Protein AF-A0A8T4CK91-F1 (afdb_monomer)

Mean predicted aligned error: 5.66 Å

pLDDT: mean 87.97, std 9.33, range [42.91, 95.25]

Foldseek 3Di:
DDPLVVVLVVLVVVLLVVLLVLLCVLCVQKDFAPPDPLSVVLSVVLSVVLVVQQVVQLVVCLVVLVVDVVLVPDDPSVNSCSSRVVSSVVSSVSSNVSSNVSVVVCVVVVRMDGDDPVPPD

Secondary structure (DSSP, 8-state):
--HHHHHHHHHHHHHHHHHHHHHHHHHHTEEESTT--HHHHHHHHHHHHHHHHHHHHHHHHHHHHTT-HHHHTS-HHHHHHHHHHHHHHHHHHHHHHHHHHHHHHHHHTTSEEE--GGG--

Structure (mmCIF, N/CA/C/O backbone):
data_AF-A0A8T4CK91-F1
#
_entry.id   AF-A0A8T4CK91-F1
#
loop_
_atom_site.group_PDB
_atom_site.id
_atom_site.type_symbol
_atom_site.label_atom_id
_atom_site.label_alt_id
_atom_site.label_comp_id
_atom_site.label_asym_id
_atom_site.label_entity_id
_atom_site.label_seq_id
_atom_site.pdbx_PDB_ins_code
_atom_site.Cartn_x
_atom_site.Cartn_y
_atom_site.Cartn_z
_atom_site.occupancy
_atom_site.B_iso_or_equiv
_atom_site.auth_seq_id
_atom_site.auth_comp_id
_atom_site.auth_asym_id
_atom_site.auth_atom_id
_atom_site.pdbx_PDB_model_num
ATOM 1 N N . MET A 1 1 ? -3.081 -6.863 -27.476 1.00 55.19 1 MET A N 1
ATOM 2 C CA . MET A 1 1 ? -2.748 -6.441 -26.096 1.00 55.19 1 MET A CA 1
ATOM 3 C C . MET A 1 1 ? -1.453 -7.145 -25.710 1.00 55.19 1 MET A C 1
ATOM 5 O O . MET A 1 1 ? -1.409 -8.361 -25.817 1.00 55.19 1 MET A O 1
ATOM 9 N N . ASN A 1 2 ? -0.377 -6.406 -25.419 1.00 78.50 2 ASN A N 1
ATOM 10 C CA . ASN A 1 2 ? 0.968 -6.971 -25.230 1.00 78.50 2 ASN A CA 1
ATOM 11 C C . ASN A 1 2 ? 1.017 -7.825 -23.940 1.00 78.50 2 ASN A C 1
ATOM 13 O O . ASN A 1 2 ? 0.499 -7.379 -22.917 1.00 78.50 2 ASN A O 1
ATOM 17 N N . ILE A 1 3 ? 1.607 -9.028 -23.971 1.00 79.25 3 ILE A N 1
ATOM 18 C CA . ILE A 1 3 ? 1.656 -9.979 -22.832 1.00 79.25 3 ILE A CA 1
ATOM 19 C C . ILE A 1 3 ? 2.190 -9.298 -21.566 1.00 79.25 3 ILE A C 1
ATOM 21 O O . ILE A 1 3 ? 1.655 -9.484 -20.474 1.00 79.25 3 ILE A O 1
ATOM 25 N N . VAL A 1 4 ? 3.181 -8.424 -21.729 1.00 76.06 4 VAL A N 1
ATOM 26 C CA . VAL A 1 4 ? 3.777 -7.657 -20.633 1.00 76.06 4 VAL A CA 1
ATOM 27 C C . VAL A 1 4 ? 2.756 -6.733 -19.955 1.00 76.06 4 VAL A C 1
ATOM 29 O O . VAL A 1 4 ? 2.703 -6.666 -18.731 1.00 76.06 4 VAL A O 1
ATOM 32 N N . ALA A 1 5 ? 1.892 -6.066 -20.725 1.00 73.94 5 ALA A N 1
ATOM 33 C CA . ALA A 1 5 ? 0.846 -5.206 -20.170 1.00 73.94 5 ALA A CA 1
ATOM 34 C C . ALA A 1 5 ? -0.189 -6.014 -19.368 1.00 73.94 5 ALA A C 1
ATOM 36 O O . ALA A 1 5 ? -0.638 -5.569 -18.312 1.00 73.94 5 ALA A O 1
ATOM 37 N N . ILE A 1 6 ? -0.521 -7.225 -19.833 1.00 83.62 6 ILE A N 1
ATOM 38 C CA . ILE A 1 6 ? -1.406 -8.150 -19.111 1.00 83.62 6 ILE A CA 1
ATOM 39 C C . ILE A 1 6 ? -0.758 -8.567 -17.787 1.00 83.62 6 ILE A C 1
ATOM 41 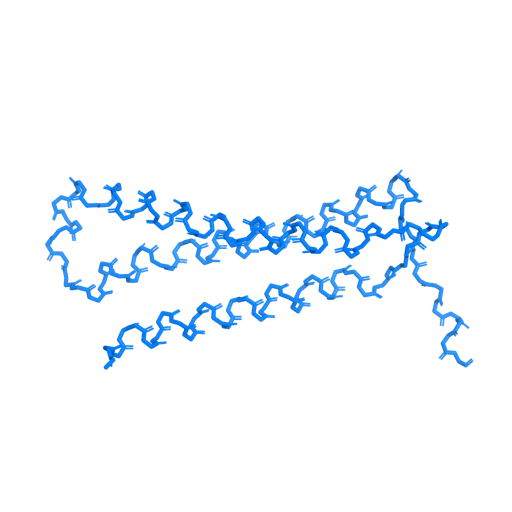O O . ILE A 1 6 ? -1.404 -8.499 -16.745 1.00 83.62 6 ILE A O 1
ATOM 45 N N . MET A 1 7 ? 0.526 -8.937 -17.802 1.00 81.69 7 MET A N 1
ATOM 46 C CA . MET A 1 7 ? 1.255 -9.318 -16.588 1.00 81.69 7 MET A CA 1
ATOM 47 C C . MET A 1 7 ? 1.316 -8.181 -15.562 1.00 81.69 7 MET A C 1
ATOM 49 O O . MET A 1 7 ? 1.042 -8.412 -14.386 1.00 81.69 7 MET A O 1
ATOM 53 N N . VAL A 1 8 ? 1.615 -6.950 -15.992 1.00 81.81 8 VAL A N 1
ATOM 54 C CA . VAL A 1 8 ? 1.635 -5.772 -15.106 1.00 81.81 8 VAL A CA 1
ATOM 55 C C . VAL A 1 8 ? 0.264 -5.545 -14.464 1.00 81.81 8 VAL A C 1
ATOM 57 O O . VAL A 1 8 ? 0.181 -5.314 -13.257 1.00 81.81 8 VAL A O 1
ATOM 60 N N . LEU A 1 9 ? -0.814 -5.666 -15.242 1.00 83.69 9 LEU A N 1
ATOM 61 C CA . LEU A 1 9 ? -2.176 -5.487 -14.744 1.00 83.69 9 LEU A CA 1
ATOM 62 C C . LEU A 1 9 ? -2.578 -6.588 -13.749 1.00 83.69 9 LEU A C 1
ATOM 64 O O . LEU A 1 9 ? -3.171 -6.292 -12.713 1.00 83.69 9 LEU A O 1
ATOM 68 N N . VAL A 1 10 ? -2.202 -7.843 -14.011 1.00 86.75 10 VAL A N 1
ATOM 69 C CA . VAL A 1 10 ? -2.420 -8.962 -13.078 1.00 86.75 10 VAL A CA 1
ATOM 70 C C . VAL A 1 10 ? -1.672 -8.732 -11.764 1.00 86.75 10 VAL A C 1
ATOM 72 O O . VAL A 1 10 ? -2.262 -8.883 -10.696 1.00 86.75 10 VAL A O 1
ATOM 75 N N . ILE A 1 11 ? -0.403 -8.316 -11.818 1.00 84.56 11 ILE A N 1
ATOM 76 C CA . ILE A 1 11 ? 0.392 -8.012 -10.618 1.00 84.56 11 ILE A CA 1
ATOM 77 C C . ILE A 1 11 ? -0.252 -6.876 -9.819 1.00 84.56 11 ILE A C 1
ATOM 79 O O . ILE A 1 11 ? -0.368 -6.983 -8.599 1.00 84.56 11 ILE A O 1
ATOM 83 N N . LEU A 1 12 ? -0.719 -5.822 -10.492 1.00 83.12 12 LEU A N 1
ATOM 84 C CA . LEU A 1 12 ? -1.406 -4.708 -9.842 1.00 83.12 12 LEU A CA 1
ATOM 85 C C . LEU A 1 12 ? -2.683 -5.173 -9.129 1.00 83.12 12 LEU A C 1
ATOM 87 O O . LEU A 1 12 ? -2.888 -4.846 -7.963 1.00 83.12 12 LEU A O 1
ATOM 91 N N . LEU A 1 13 ? -3.517 -5.974 -9.799 1.00 88.19 13 LEU A N 1
ATOM 92 C CA . LEU A 1 13 ? -4.747 -6.515 -9.217 1.00 88.19 13 LEU A CA 1
ATOM 93 C C . LEU A 1 13 ? -4.467 -7.407 -8.002 1.00 88.19 13 LEU A C 1
ATOM 95 O O . LEU A 1 13 ? -5.160 -7.305 -6.987 1.00 88.19 13 LEU A O 1
ATOM 99 N N . LEU A 1 14 ? -3.450 -8.269 -8.080 1.00 89.69 14 LEU A N 1
ATOM 100 C CA . LEU A 1 14 ? -3.054 -9.137 -6.970 1.00 89.69 14 LEU A CA 1
ATOM 101 C C . LEU A 1 14 ? -2.525 -8.326 -5.782 1.00 89.69 14 LEU A C 1
ATOM 103 O O . LEU A 1 14 ? -2.920 -8.589 -4.643 1.00 89.69 14 LEU A O 1
ATOM 107 N N . SER A 1 15 ? -1.696 -7.314 -6.042 1.00 87.12 15 SER A N 1
ATOM 108 C CA . SER A 1 15 ? -1.200 -6.377 -5.030 1.00 87.12 15 SER A CA 1
ATOM 109 C C . SER A 1 15 ? -2.343 -5.615 -4.367 1.00 87.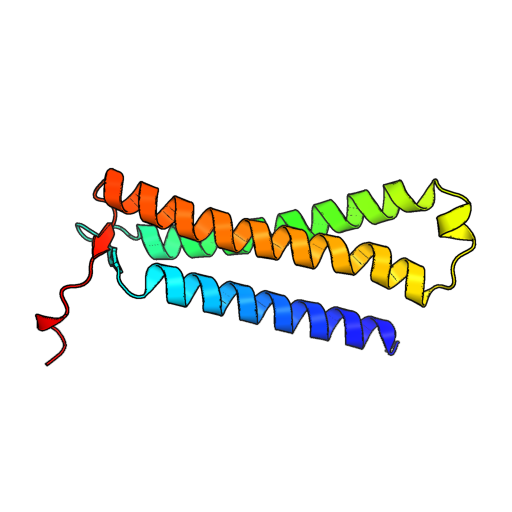12 15 SER A C 1
ATOM 111 O O . SER A 1 15 ? -2.451 -5.617 -3.142 1.00 87.12 15 SER A O 1
ATOM 113 N N . PHE A 1 16 ? -3.255 -5.043 -5.154 1.00 88.88 16 PHE A N 1
ATOM 114 C CA . PHE A 1 16 ? -4.416 -4.319 -4.644 1.00 88.88 16 PHE A CA 1
ATOM 115 C C . PHE A 1 16 ? -5.302 -5.214 -3.773 1.00 88.88 16 PHE A C 1
ATOM 117 O O . PHE A 1 16 ? -5.628 -4.871 -2.636 1.00 88.88 16 PHE A O 1
ATOM 124 N N . ARG A 1 17 ? -5.619 -6.424 -4.251 1.00 91.62 17 ARG A N 1
ATOM 125 C CA . ARG A 1 17 ? -6.380 -7.412 -3.476 1.00 91.62 17 ARG A CA 1
ATOM 126 C C . ARG A 1 17 ? -5.686 -7.753 -2.157 1.00 91.62 17 ARG A C 1
ATOM 128 O O . ARG A 1 17 ? -6.357 -7.921 -1.137 1.00 91.62 17 ARG A O 1
ATOM 135 N N . LYS A 1 18 ? -4.356 -7.867 -2.163 1.00 91.88 18 LYS A N 1
ATOM 136 C CA . LYS A 1 18 ? -3.565 -8.141 -0.960 1.00 91.88 18 LYS A CA 1
ATOM 137 C C . LYS A 1 18 ? -3.622 -6.976 0.030 1.00 91.88 18 LYS A C 1
ATOM 139 O O . LYS A 1 18 ? -3.804 -7.230 1.218 1.00 91.88 18 LYS A O 1
ATOM 144 N N . VAL A 1 19 ? -3.530 -5.736 -0.449 1.00 91.69 19 VAL A N 1
ATOM 145 C CA . VAL A 1 19 ? -3.672 -4.518 0.365 1.00 91.69 19 VAL A CA 1
ATOM 146 C C . VAL A 1 19 ? -5.050 -4.461 1.021 1.00 91.69 19 VAL A C 1
ATOM 148 O O . VAL A 1 19 ? -5.133 -4.350 2.243 1.00 91.69 19 VAL A O 1
ATOM 151 N N . CYS A 1 20 ? -6.125 -4.645 0.248 1.00 92.62 20 CYS A N 1
ATOM 152 C CA . CYS A 1 20 ? -7.490 -4.677 0.781 1.00 92.62 20 CYS A CA 1
ATOM 153 C C . CYS A 1 20 ? -7.665 -5.759 1.851 1.00 92.62 20 CYS A C 1
ATOM 155 O O . CYS A 1 20 ? -8.207 -5.489 2.920 1.00 92.62 20 CYS A O 1
ATOM 157 N N . ARG A 1 21 ? -7.169 -6.979 1.597 1.00 93.50 21 ARG A N 1
ATOM 158 C CA . ARG A 1 21 ? -7.248 -8.083 2.566 1.00 93.50 21 ARG A CA 1
ATOM 159 C C . ARG A 1 21 ? -6.467 -7.779 3.845 1.00 93.50 21 ARG A C 1
ATOM 161 O O . ARG A 1 21 ? -6.967 -8.068 4.925 1.00 93.50 21 ARG A O 1
ATOM 168 N N . ASN A 1 22 ? -5.266 -7.215 3.738 1.00 92.62 22 ASN A N 1
ATOM 169 C CA . ASN A 1 22 ? -4.473 -6.867 4.914 1.00 92.62 22 ASN A CA 1
ATOM 170 C C . ASN A 1 22 ? -5.156 -5.780 5.746 1.00 92.62 22 ASN A C 1
ATOM 172 O O . ASN A 1 22 ? -5.286 -5.960 6.949 1.00 92.62 22 ASN A O 1
ATOM 176 N N . MET A 1 23 ? -5.667 -4.717 5.119 1.00 92.44 23 MET A N 1
ATOM 177 C CA . MET A 1 23 ? -6.413 -3.688 5.847 1.00 92.44 23 MET A CA 1
ATOM 178 C C . MET A 1 23 ? -7.661 -4.257 6.518 1.00 92.44 23 MET A C 1
ATOM 180 O O . MET A 1 23 ? -7.891 -3.994 7.694 1.00 92.44 23 MET A O 1
ATOM 184 N N . ALA A 1 24 ? -8.445 -5.072 5.808 1.00 90.25 24 ALA A N 1
ATOM 185 C CA . ALA A 1 24 ? -9.613 -5.720 6.395 1.00 90.25 24 ALA A CA 1
ATOM 186 C C . ALA A 1 24 ? -9.228 -6.552 7.628 1.00 90.25 24 ALA A C 1
ATOM 188 O O . ALA A 1 24 ? -9.887 -6.458 8.659 1.00 90.25 24 ALA A O 1
ATOM 189 N N . ASN A 1 25 ? -8.125 -7.302 7.553 1.00 92.06 25 ASN A N 1
ATOM 190 C CA . ASN A 1 25 ? -7.613 -8.072 8.683 1.00 92.06 25 ASN A CA 1
ATOM 191 C C . ASN A 1 25 ? -7.148 -7.169 9.836 1.00 92.06 25 ASN A C 1
ATOM 193 O O . ASN A 1 25 ? -7.519 -7.430 10.979 1.00 92.06 25 ASN A O 1
ATOM 197 N N . ASP A 1 26 ? -6.399 -6.102 9.550 1.00 91.81 26 ASP A N 1
ATOM 198 C CA . ASP A 1 26 ? -5.888 -5.169 10.562 1.00 91.81 26 ASP A CA 1
ATOM 199 C C . ASP A 1 26 ? -7.026 -4.475 11.329 1.00 91.81 26 ASP A C 1
ATOM 201 O O . ASP A 1 26 ? -6.914 -4.262 12.533 1.00 91.81 26 ASP A O 1
ATOM 205 N N . PHE A 1 27 ? -8.142 -4.166 10.661 1.00 92.25 27 PHE A N 1
ATOM 206 C CA . PHE A 1 27 ? -9.309 -3.527 11.28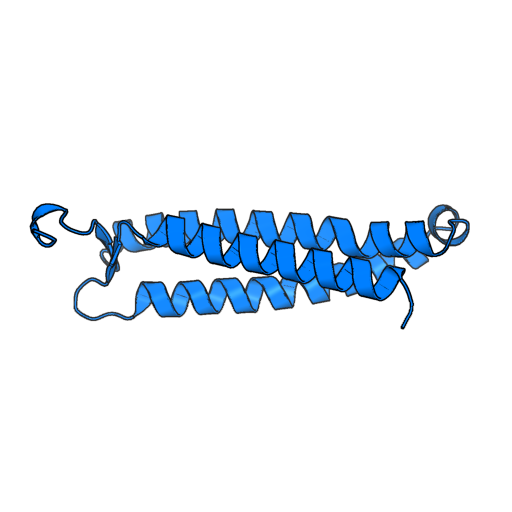0 1.00 92.25 27 PHE A CA 1
ATOM 207 C C . PHE A 1 27 ? -10.372 -4.512 11.805 1.00 92.25 27 PHE A C 1
ATOM 209 O O . PHE A 1 27 ? -11.254 -4.094 12.551 1.00 92.25 27 PHE A O 1
ATOM 216 N N . SER A 1 28 ? -10.301 -5.805 11.467 1.00 89.81 28 SER A N 1
ATOM 217 C CA . SER A 1 28 ? -11.352 -6.801 11.765 1.00 89.81 28 SER A CA 1
ATOM 218 C C . SER A 1 28 ? -11.701 -6.942 13.252 1.00 89.81 28 SER A C 1
ATOM 220 O O . SER A 1 28 ? -12.864 -7.136 13.599 1.00 89.81 28 SER A O 1
ATOM 222 N N . GLY A 1 29 ? -10.709 -6.806 14.136 1.00 90.38 29 GLY A N 1
ATOM 223 C CA . GLY A 1 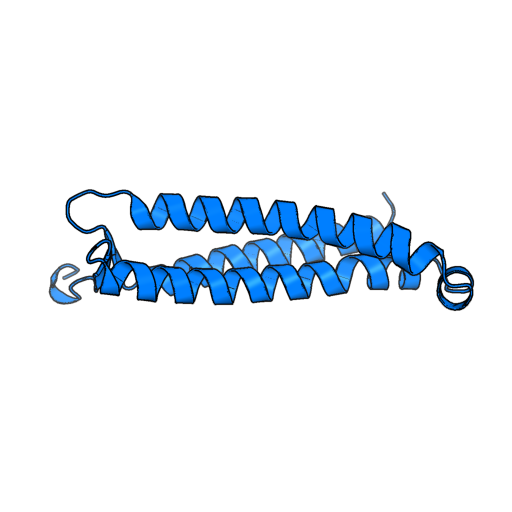29 ? -10.880 -6.908 15.588 1.00 90.38 29 GLY A CA 1
ATOM 224 C C . GLY A 1 29 ? -11.386 -5.631 16.262 1.00 90.38 29 GLY A C 1
ATOM 225 O O . GLY A 1 29 ? -11.404 -5.564 17.494 1.00 90.38 29 GLY A O 1
ATOM 226 N N . TYR A 1 30 ? -11.753 -4.609 15.488 1.00 91.75 30 TYR A N 1
ATOM 227 C CA . TYR A 1 30 ? -12.092 -3.285 15.992 1.00 91.75 30 TYR A CA 1
ATOM 228 C C . TYR A 1 30 ? -13.470 -2.827 15.514 1.00 91.75 30 TYR A C 1
ATOM 230 O O . TYR A 1 30 ? -14.002 -3.277 14.498 1.00 91.75 30 TYR A O 1
ATOM 238 N N . GLU A 1 31 ? -14.053 -1.909 16.273 1.00 91.88 31 GLU A N 1
ATOM 239 C CA . GLU A 1 31 ? -15.271 -1.191 15.919 1.00 91.88 31 GLU A CA 1
ATOM 240 C C . GLU A 1 31 ? -15.111 0.299 16.233 1.00 91.88 31 GLU A C 1
ATOM 242 O O . GLU A 1 31 ? -14.329 0.693 17.105 1.00 91.88 31 GLU A O 1
ATOM 247 N N . ASN A 1 32 ? -15.848 1.134 15.507 1.00 90.81 32 ASN A N 1
ATOM 248 C CA . ASN A 1 32 ? -15.849 2.573 15.724 1.00 90.81 32 ASN A CA 1
ATOM 249 C C . ASN A 1 32 ? -16.465 2.925 17.090 1.00 90.81 32 ASN A C 1
ATOM 251 O O . ASN A 1 32 ? -17.487 2.368 17.499 1.00 90.81 32 ASN A O 1
ATOM 255 N N . PHE A 1 33 ? -15.861 3.879 17.795 1.00 87.44 33 PHE A N 1
ATOM 256 C CA . PHE A 1 33 ? -16.397 4.407 19.048 1.00 87.44 33 PHE A CA 1
ATOM 257 C C . PHE A 1 33 ? -17.410 5.532 18.772 1.00 87.44 33 PHE A C 1
ATOM 259 O O . PHE A 1 33 ? -17.222 6.330 17.857 1.00 87.44 33 PHE A O 1
ATOM 266 N N . GLN A 1 34 ? -18.502 5.600 19.543 1.00 76.75 34 GLN A N 1
ATOM 267 C CA . GLN A 1 34 ? -19.506 6.682 19.475 1.00 76.75 34 GLN A CA 1
ATOM 268 C C . GLN A 1 34 ? -19.971 7.059 18.048 1.00 76.75 34 GLN A C 1
ATOM 270 O O . GLN A 1 34 ? -20.075 8.232 17.702 1.00 76.75 34 GLN A O 1
ATOM 275 N N . ASN A 1 35 ? -20.266 6.058 17.210 1.00 75.94 35 ASN A N 1
ATOM 276 C CA . ASN A 1 35 ? -20.796 6.242 15.850 1.00 75.94 35 ASN A CA 1
ATOM 277 C C . ASN A 1 35 ? -19.889 7.053 14.895 1.00 75.94 35 ASN A C 1
ATOM 279 O O . ASN A 1 35 ? -20.356 7.573 13.880 1.00 75.94 35 ASN A O 1
ATOM 283 N N . ASN A 1 36 ? -18.591 7.177 15.196 1.00 79.75 36 ASN A N 1
ATOM 284 C CA . ASN A 1 36 ? -17.652 7.751 14.239 1.00 79.75 36 ASN A CA 1
ATOM 285 C C . ASN A 1 36 ? -17.454 6.795 13.040 1.00 79.75 36 ASN A C 1
ATOM 287 O O . ASN A 1 36 ? -17.727 5.602 13.125 1.00 79.75 36 ASN A O 1
ATOM 291 N N . LYS A 1 37 ? -17.026 7.313 11.883 1.00 90.75 37 LYS A N 1
ATOM 292 C CA . LYS A 1 37 ? -16.725 6.503 10.681 1.00 90.75 37 LYS A CA 1
ATOM 293 C C . LYS A 1 37 ? -15.217 6.362 10.467 1.00 90.75 37 LYS A C 1
ATOM 295 O O . LYS A 1 37 ? -14.742 6.370 9.333 1.00 90.75 37 LYS A O 1
ATOM 300 N N . PHE A 1 38 ? -14.445 6.319 11.555 1.00 92.62 38 PHE A N 1
ATOM 301 C CA . PHE A 1 38 ? -12.986 6.415 11.495 1.00 92.62 38 PHE A CA 1
ATO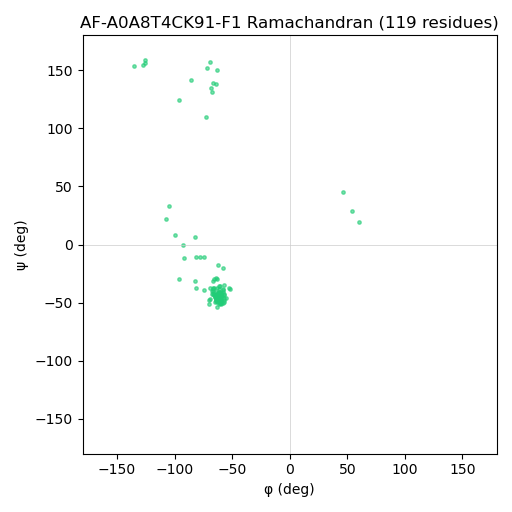M 302 C C . PHE A 1 38 ? -12.362 5.289 10.664 1.00 92.62 38 PHE A C 1
ATOM 304 O O . PHE A 1 38 ? -11.505 5.565 9.822 1.00 92.62 38 PHE A O 1
ATOM 311 N N . ILE A 1 39 ? -12.802 4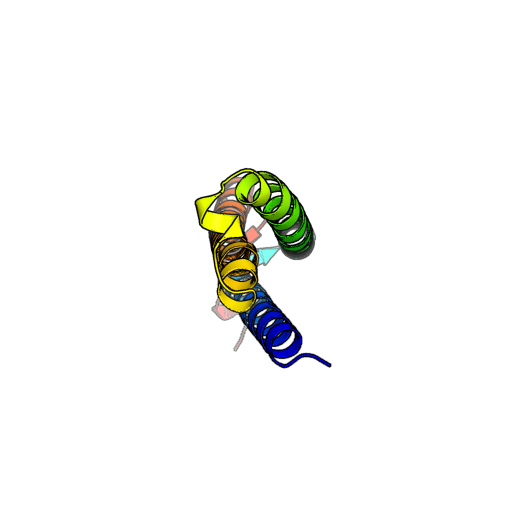.043 10.870 1.00 91.94 39 ILE A N 1
ATOM 312 C CA . ILE A 1 39 ? -12.287 2.876 10.138 1.00 91.94 39 ILE A CA 1
ATOM 313 C C . ILE A 1 39 ? -12.521 3.038 8.628 1.00 91.94 39 ILE A C 1
ATOM 315 O O . ILE A 1 39 ? -11.564 2.956 7.858 1.00 91.94 39 ILE A O 1
ATOM 319 N N . ASP A 1 40 ? -13.752 3.348 8.211 1.00 92.44 40 ASP A N 1
ATOM 320 C CA . ASP A 1 40 ? -14.123 3.474 6.792 1.00 92.44 40 ASP A CA 1
ATOM 321 C C . ASP A 1 40 ? -13.366 4.614 6.099 1.00 92.44 40 ASP A C 1
ATOM 323 O O . ASP A 1 40 ? -12.841 4.463 4.990 1.00 92.44 40 ASP A O 1
ATOM 327 N N . ILE A 1 41 ? -13.271 5.762 6.781 1.00 93.44 41 ILE A N 1
ATOM 328 C CA . ILE A 1 41 ? -12.535 6.933 6.301 1.00 93.44 41 ILE A CA 1
ATOM 329 C C . ILE A 1 41 ? -11.058 6.578 6.136 1.00 93.44 41 ILE A C 1
ATOM 331 O O . ILE A 1 41 ? -10.469 6.845 5.089 1.00 93.44 41 ILE A O 1
ATOM 335 N N . THR A 1 42 ? -10.459 5.933 7.134 1.00 93.69 42 THR A N 1
ATOM 336 C CA . THR A 1 42 ? -9.030 5.614 7.109 1.00 93.69 42 THR A CA 1
ATOM 337 C C . THR A 1 42 ? -8.691 4.585 6.037 1.00 93.69 42 THR A C 1
ATOM 339 O O . THR A 1 42 ? -7.724 4.772 5.303 1.00 93.69 42 THR A O 1
ATOM 342 N N . GLN A 1 43 ? -9.501 3.534 5.886 1.00 93.25 43 GLN A N 1
ATOM 343 C CA . GLN A 1 43 ? -9.331 2.561 4.804 1.00 93.25 43 GLN A CA 1
ATOM 344 C C . GLN A 1 43 ? -9.410 3.234 3.428 1.00 93.25 43 GLN A C 1
ATOM 346 O O . GLN A 1 43 ? -8.558 2.991 2.573 1.00 93.25 43 GLN A O 1
ATOM 351 N N . SER A 1 44 ? -10.378 4.135 3.237 1.00 93.88 44 SER A N 1
ATOM 352 C CA . SER A 1 44 ? -10.526 4.901 1.993 1.00 93.88 44 SER A CA 1
ATOM 353 C C . SER A 1 44 ? -9.304 5.780 1.721 1.00 93.88 44 SER A C 1
ATOM 355 O O . SER A 1 44 ? -8.762 5.762 0.616 1.00 93.88 44 SER A O 1
ATOM 357 N N . PHE A 1 45 ? -8.815 6.500 2.736 1.00 94.38 45 PHE A N 1
ATOM 358 C CA . PHE A 1 45 ? -7.604 7.311 2.614 1.00 94.38 45 PHE A CA 1
ATOM 359 C C . PHE A 1 45 ? -6.381 6.467 2.256 1.00 94.38 45 PHE A C 1
ATOM 361 O O . PHE A 1 45 ? -5.649 6.839 1.342 1.00 94.38 45 PHE A O 1
ATOM 368 N N . ILE A 1 46 ? -6.165 5.327 2.918 1.00 93.88 46 ILE A N 1
ATOM 369 C CA . ILE A 1 46 ? -5.024 4.450 2.622 1.00 93.88 46 ILE A CA 1
ATOM 370 C C . ILE A 1 46 ? -5.094 3.940 1.178 1.00 93.88 46 ILE A C 1
ATOM 372 O O . ILE A 1 46 ? -4.072 3.935 0.496 1.00 93.88 46 ILE A O 1
ATOM 376 N N . LEU A 1 47 ? -6.278 3.567 0.681 1.00 92.75 47 LEU A N 1
ATOM 377 C CA . LEU A 1 47 ? -6.464 3.121 -0.706 1.00 92.75 47 LEU A CA 1
ATOM 378 C C . LEU A 1 47 ? -6.188 4.229 -1.730 1.00 92.75 47 LEU A C 1
ATOM 380 O O . LEU A 1 47 ? -5.512 3.988 -2.732 1.00 92.75 47 LEU A O 1
ATOM 384 N N . ILE A 1 48 ? -6.672 5.446 -1.475 1.00 92.62 48 ILE A N 1
ATOM 385 C CA . ILE A 1 48 ? -6.411 6.603 -2.341 1.00 92.62 48 ILE A CA 1
ATOM 386 C C . ILE A 1 48 ? -4.912 6.922 -2.349 1.00 92.62 48 ILE A C 1
ATOM 388 O O . ILE A 1 48 ? -4.315 7.059 -3.418 1.00 92.62 48 ILE A O 1
ATOM 392 N N . PHE A 1 49 ? -4.276 6.975 -1.175 1.00 91.00 49 PHE A N 1
ATOM 393 C CA . PHE A 1 49 ? -2.837 7.210 -1.070 1.00 91.00 49 PHE A CA 1
ATOM 394 C C . PHE A 1 49 ? -2.017 6.095 -1.716 1.00 91.00 49 PHE A C 1
ATOM 396 O O . PHE A 1 49 ? -1.018 6.393 -2.361 1.00 91.00 49 PHE A O 1
ATOM 403 N N . TYR A 1 50 ? -2.441 4.834 -1.605 1.00 89.88 50 TYR A N 1
ATOM 404 C CA . TYR A 1 50 ? -1.815 3.709 -2.299 1.00 89.88 50 TYR A CA 1
ATOM 405 C C . TYR A 1 50 ? -1.793 3.940 -3.815 1.00 89.88 50 TYR A C 1
ATOM 407 O O . TYR A 1 50 ? -0.735 3.829 -4.435 1.00 89.88 50 TYR A O 1
ATOM 415 N N . ALA A 1 51 ? -2.934 4.317 -4.402 1.00 89.19 51 ALA A N 1
ATOM 416 C CA . ALA A 1 51 ? -3.027 4.594 -5.832 1.00 89.19 51 ALA A CA 1
ATOM 417 C C . ALA A 1 51 ? -2.141 5.783 -6.237 1.00 89.19 51 ALA A C 1
ATOM 419 O O . ALA A 1 51 ? -1.362 5.675 -7.184 1.00 89.19 51 ALA A O 1
ATOM 420 N N . ILE A 1 52 ? -2.205 6.893 -5.493 1.00 91.25 52 ILE A N 1
ATOM 421 C CA . ILE A 1 52 ? -1.391 8.089 -5.760 1.00 91.25 52 ILE A CA 1
ATOM 422 C C . ILE A 1 52 ? 0.101 7.759 -5.686 1.00 91.25 52 ILE A C 1
ATOM 424 O O . ILE A 1 52 ? 0.840 8.069 -6.619 1.00 91.25 52 ILE A O 1
ATOM 428 N N . LEU A 1 53 ? 0.545 7.108 -4.606 1.00 88.88 53 LEU A N 1
ATOM 429 C CA . LEU A 1 53 ? 1.943 6.723 -4.425 1.00 88.88 53 LEU A CA 1
ATOM 430 C C 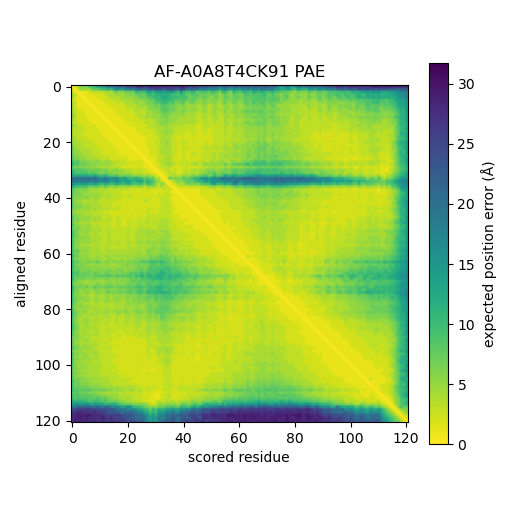. LEU A 1 53 ? 2.418 5.848 -5.575 1.00 88.88 53 LEU A C 1
ATOM 432 O O . LEU A 1 53 ? 3.491 6.101 -6.109 1.00 88.88 53 LEU A O 1
ATOM 436 N N . TRP A 1 54 ? 1.609 4.877 -5.997 1.00 89.00 54 TRP A N 1
ATOM 437 C CA . TRP A 1 54 ? 1.945 4.002 -7.113 1.00 89.00 54 TRP A CA 1
ATOM 438 C C . TRP A 1 54 ? 2.201 4.787 -8.410 1.00 89.00 54 TRP A C 1
ATOM 440 O O . TRP A 1 54 ? 3.261 4.625 -9.018 1.00 89.00 54 TRP A O 1
ATOM 450 N N . PHE A 1 55 ? 1.296 5.696 -8.797 1.00 89.44 55 PHE A N 1
ATOM 451 C CA . PHE A 1 55 ? 1.470 6.526 -9.998 1.00 89.44 55 PHE A CA 1
ATOM 452 C C . PHE A 1 55 ? 2.670 7.474 -9.896 1.00 89.44 55 PHE A C 1
ATOM 454 O O . PHE A 1 55 ? 3.454 7.579 -10.841 1.00 89.44 55 PHE A O 1
ATOM 461 N N . VAL A 1 56 ? 2.839 8.145 -8.752 1.00 92.56 56 VAL A N 1
ATOM 462 C CA . VAL A 1 56 ? 3.946 9.088 -8.528 1.00 92.56 56 VAL A CA 1
ATOM 463 C C . VAL A 1 56 ? 5.292 8.371 -8.599 1.00 92.56 56 VAL A C 1
ATOM 465 O O . VAL A 1 56 ? 6.207 8.850 -9.267 1.00 92.56 56 VAL A O 1
ATOM 468 N N . PHE A 1 57 ? 5.416 7.203 -7.965 1.00 92.69 57 PHE A N 1
ATOM 469 C CA . PHE A 1 57 ? 6.653 6.426 -7.993 1.00 92.69 57 PHE A CA 1
ATOM 470 C C . PHE A 1 57 ? 6.970 5.885 -9.387 1.00 92.69 57 PHE A C 1
ATOM 472 O O . PHE A 1 57 ? 8.131 5.904 -9.786 1.00 92.69 57 PHE A O 1
ATOM 479 N N . ILE A 1 58 ? 5.965 5.452 -10.152 1.00 91.12 58 ILE A N 1
ATOM 480 C CA . ILE A 1 58 ? 6.166 5.036 -11.547 1.00 91.12 58 ILE A CA 1
ATOM 481 C C . ILE A 1 58 ? 6.662 6.199 -12.396 1.00 91.12 58 ILE A C 1
ATOM 483 O O . ILE A 1 58 ? 7.620 6.029 -13.143 1.00 91.12 58 ILE A O 1
ATOM 487 N N . ALA A 1 59 ? 6.049 7.378 -12.278 1.00 91.56 59 ALA A N 1
ATOM 488 C CA . ALA A 1 59 ? 6.489 8.557 -13.018 1.00 91.56 59 ALA A CA 1
ATOM 489 C C . ALA A 1 59 ? 7.928 8.946 -12.642 1.00 91.56 59 ALA A C 1
ATOM 491 O O . ALA A 1 59 ? 8.747 9.236 -13.518 1.00 91.56 59 ALA A O 1
ATOM 492 N N . PHE A 1 60 ? 8.248 8.895 -11.347 1.00 93.31 60 PHE A N 1
ATOM 493 C CA . PHE A 1 60 ? 9.586 9.169 -10.837 1.00 93.31 60 PHE A CA 1
ATOM 494 C C . PHE A 1 60 ? 10.621 8.166 -11.361 1.00 93.31 60 PHE A C 1
ATOM 496 O O . PHE A 1 60 ? 11.642 8.586 -11.896 1.00 93.31 60 PHE A O 1
ATOM 503 N N . LEU A 1 61 ? 10.354 6.859 -11.272 1.00 92.88 61 LEU A N 1
ATOM 504 C CA . LEU A 1 61 ? 11.261 5.823 -11.773 1.00 92.88 61 LEU A CA 1
ATOM 505 C C . LEU A 1 61 ? 11.362 5.840 -13.294 1.00 92.88 61 LEU A C 1
ATOM 507 O O . LEU A 1 61 ? 12.456 5.709 -13.821 1.00 92.88 61 LEU A O 1
ATOM 511 N N . GLY A 1 62 ? 10.258 6.043 -14.009 1.00 89.94 62 GLY A N 1
ATOM 512 C CA . GLY A 1 62 ? 10.263 6.131 -15.465 1.00 89.94 62 GLY A CA 1
ATOM 513 C C . GLY A 1 62 ? 11.153 7.270 -15.954 1.00 89.94 62 GLY A C 1
ATOM 514 O O . GLY A 1 62 ? 12.014 7.056 -16.803 1.00 89.94 62 GLY A O 1
ATOM 515 N N . LYS A 1 63 ? 11.014 8.464 -15.364 1.00 91.62 63 LYS A N 1
ATOM 516 C CA . LYS A 1 63 ? 11.865 9.611 -15.704 1.00 91.62 63 LYS A CA 1
ATOM 517 C C . LYS A 1 63 ? 13.299 9.419 -15.207 1.00 91.62 63 LYS A C 1
ATOM 519 O O . LYS A 1 63 ? 14.232 9.608 -15.978 1.00 91.62 63 LYS A O 1
ATOM 524 N N . GLY A 1 64 ? 13.472 9.020 -13.950 1.00 91.50 64 GLY A N 1
ATOM 525 C CA . GLY A 1 64 ? 14.776 8.866 -13.310 1.00 91.50 64 GLY A CA 1
ATOM 526 C C . GLY A 1 64 ? 15.622 7.767 -13.942 1.00 91.50 64 GLY A C 1
ATOM 527 O O . GLY A 1 64 ? 16.757 8.013 -14.314 1.00 91.50 64 GLY A O 1
ATOM 528 N N . LEU A 1 65 ? 15.078 6.567 -14.141 1.00 91.81 65 LEU A N 1
ATOM 529 C CA . LEU A 1 65 ? 15.823 5.465 -14.755 1.00 91.81 65 LEU A CA 1
ATOM 530 C C . LEU A 1 65 ? 16.152 5.745 -16.226 1.00 91.81 65 LEU A C 1
ATOM 532 O O . LEU A 1 65 ? 17.214 5.344 -16.693 1.00 91.81 65 LEU A O 1
ATOM 536 N N . SER A 1 66 ? 15.304 6.490 -16.947 1.00 90.06 66 SER A N 1
ATOM 537 C CA . SER A 1 66 ? 15.552 6.823 -18.357 1.00 90.06 66 SER A CA 1
ATOM 538 C C . SER A 1 66 ? 16.818 7.651 -18.602 1.00 90.06 66 SER A C 1
ATOM 540 O O . SER A 1 66 ? 17.302 7.667 -19.732 1.00 90.06 66 SER A O 1
ATOM 542 N N . THR A 1 67 ? 17.383 8.294 -17.573 1.00 92.94 67 THR A N 1
ATOM 543 C CA . THR A 1 67 ? 18.635 9.056 -17.698 1.00 92.94 67 THR A CA 1
ATOM 544 C C . THR A 1 67 ? 19.888 8.185 -17.630 1.00 92.94 67 THR A C 1
ATOM 546 O O . THR A 1 67 ? 20.978 8.680 -17.891 1.00 92.94 67 THR A O 1
ATOM 549 N N . PHE A 1 68 ? 19.767 6.907 -17.259 1.00 93.31 68 PHE A N 1
ATOM 550 C CA . PHE A 1 68 ? 20.907 6.004 -17.121 1.00 93.31 68 PHE A CA 1
ATOM 551 C C . PHE A 1 68 ? 21.097 5.173 -18.391 1.00 93.31 68 PHE A C 1
ATOM 553 O O . PHE A 1 68 ? 20.206 4.422 -18.789 1.00 93.31 68 PHE A O 1
ATOM 560 N N . GLU A 1 69 ? 22.287 5.227 -18.991 1.00 92.44 69 GLU A N 1
ATOM 561 C CA . GLU A 1 69 ? 22.622 4.448 -20.196 1.00 92.44 69 GLU A CA 1
ATOM 562 C C . GLU A 1 69 ? 22.452 2.938 -19.982 1.00 92.44 69 GLU A C 1
ATOM 564 O O . GLU A 1 69 ? 21.918 2.241 -20.842 1.00 92.44 69 GLU A O 1
ATOM 569 N N . VAL A 1 70 ? 22.816 2.440 -18.793 1.00 90.62 70 VAL A N 1
ATOM 570 C CA . VAL A 1 70 ? 22.633 1.032 -18.399 1.00 90.62 70 VAL A CA 1
ATOM 571 C C . VAL A 1 70 ? 21.160 0.628 -18.421 1.00 90.62 70 VAL A C 1
ATOM 573 O O . VAL A 1 70 ? 20.836 -0.499 -18.773 1.00 90.62 70 VAL A O 1
ATOM 576 N N . PHE A 1 71 ? 20.249 1.533 -18.064 1.00 92.00 71 PHE A N 1
ATOM 577 C CA . PHE A 1 71 ? 18.820 1.260 -18.160 1.00 92.00 71 PHE A CA 1
ATOM 578 C C . PHE A 1 71 ? 18.353 1.310 -19.615 1.00 92.00 71 PHE A C 1
ATOM 580 O O . PHE A 1 71 ? 17.558 0.474 -20.034 1.00 92.00 71 PHE A O 1
ATOM 587 N N . GLN A 1 72 ? 18.869 2.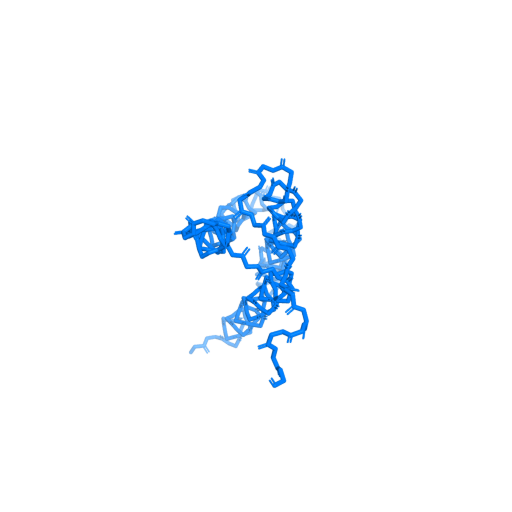242 -20.419 1.00 90.69 72 GLN A N 1
ATOM 588 C CA . GLN A 1 72 ? 18.527 2.337 -21.839 1.00 90.69 72 GLN A CA 1
ATOM 589 C C . GLN A 1 72 ? 19.013 1.139 -22.667 1.00 90.69 72 GLN A C 1
ATOM 591 O O . GLN A 1 72 ? 18.336 0.774 -23.629 1.00 90.69 72 GLN A O 1
ATOM 596 N N . SER A 1 73 ? 20.110 0.487 -22.282 1.00 92.56 73 SER A N 1
ATOM 597 C CA . SER A 1 73 ? 20.627 -0.707 -22.963 1.00 92.56 73 SER A CA 1
ATOM 598 C C . SER A 1 73 ? 19.863 -1.995 -22.629 1.00 92.56 73 SER A C 1
ATOM 600 O O . SER A 1 73 ? 20.041 -3.007 -23.306 1.00 92.56 73 SER A O 1
ATOM 602 N N . GLN A 1 74 ? 18.973 -1.975 -21.629 1.00 91.75 74 GLN A N 1
ATOM 603 C CA . GLN A 1 74 ? 18.152 -3.133 -21.275 1.00 91.75 74 GLN A CA 1
ATOM 604 C C . GLN A 1 74 ? 17.060 -3.428 -22.311 1.00 91.75 74 GLN A C 1
ATOM 606 O O . GLN A 1 74 ? 16.513 -2.532 -22.968 1.00 91.75 74 GLN A O 1
ATOM 611 N N . ILE A 1 75 ? 16.680 -4.704 -22.391 1.00 92.25 75 ILE A N 1
ATOM 612 C CA . ILE A 1 75 ? 15.513 -5.141 -23.161 1.00 92.25 75 ILE A CA 1
ATOM 613 C C . ILE A 1 75 ? 14.213 -4.536 -22.585 1.00 92.25 75 ILE A C 1
ATOM 615 O O . ILE A 1 75 ? 14.143 -4.270 -21.377 1.00 92.25 75 ILE A O 1
ATOM 619 N N . PRO A 1 76 ? 13.182 -4.296 -23.418 1.00 86.62 76 PRO A N 1
ATOM 620 C CA . PRO A 1 76 ? 11.945 -3.627 -23.003 1.00 86.62 76 PRO A CA 1
ATOM 621 C C . PRO A 1 76 ? 11.261 -4.247 -21.777 1.00 86.62 76 PRO A C 1
ATOM 623 O O . PRO A 1 76 ? 10.749 -3.527 -20.923 1.00 86.62 76 PRO A O 1
ATOM 626 N N . GLU A 1 77 ? 11.279 -5.571 -21.655 1.00 84.88 77 GLU A N 1
ATOM 627 C CA . GLU A 1 77 ? 10.650 -6.316 -20.565 1.00 84.88 77 GLU A CA 1
ATOM 628 C C . GLU A 1 77 ? 11.288 -5.977 -19.216 1.00 84.88 77 GLU A C 1
ATOM 630 O O . GLU A 1 77 ? 10.582 -5.706 -18.243 1.00 84.88 77 GLU A O 1
ATOM 635 N N . VAL A 1 78 ? 12.623 -5.937 -19.163 1.00 86.12 78 VAL A N 1
ATOM 636 C CA . VAL A 1 78 ? 13.370 -5.609 -17.941 1.00 86.12 78 VAL A CA 1
ATOM 637 C C . VAL A 1 78 ? 13.110 -4.160 -17.546 1.00 86.12 78 VAL A C 1
ATOM 639 O O . VAL A 1 78 ? 12.805 -3.899 -16.384 1.00 86.12 78 VAL A O 1
ATOM 642 N N . LYS A 1 79 ? 13.108 -3.234 -18.516 1.00 88.31 79 LYS A N 1
ATOM 643 C CA . LYS A 1 79 ? 12.778 -1.820 -18.272 1.00 88.31 79 LYS A CA 1
ATOM 644 C C . LYS A 1 79 ? 11.413 -1.658 -17.616 1.00 88.31 79 LYS A C 1
ATOM 646 O O . LYS A 1 79 ? 11.270 -0.919 -16.643 1.00 88.31 79 LYS A O 1
ATOM 651 N N . ILE A 1 80 ? 10.413 -2.368 -18.136 1.00 85.81 80 ILE A N 1
ATOM 652 C CA . ILE A 1 80 ? 9.057 -2.350 -17.592 1.00 85.81 80 ILE A CA 1
ATOM 653 C C . ILE A 1 80 ? 9.072 -2.908 -16.163 1.00 85.81 80 ILE A C 1
ATOM 655 O O . ILE A 1 80 ? 8.650 -2.221 -15.235 1.00 85.81 80 ILE A O 1
ATOM 659 N N . LEU A 1 81 ? 9.613 -4.105 -15.932 1.00 85.12 81 LEU A N 1
ATOM 660 C CA . LEU A 1 81 ? 9.628 -4.699 -14.588 1.00 85.12 81 LEU A CA 1
ATOM 661 C C . LEU A 1 81 ? 10.341 -3.811 -13.553 1.00 85.12 81 LEU A C 1
ATOM 663 O O . LEU A 1 81 ? 9.827 -3.638 -12.446 1.00 85.12 81 LEU A O 1
ATOM 667 N N . SER A 1 82 ? 11.460 -3.184 -13.920 1.00 87.31 82 SER A N 1
ATOM 668 C CA . SER A 1 82 ? 12.201 -2.251 -13.062 1.00 87.31 82 SER A CA 1
ATOM 669 C C . SER A 1 82 ? 11.411 -0.990 -12.697 1.00 87.31 82 SER A C 1
ATOM 671 O O . SER A 1 82 ? 11.611 -0.449 -11.613 1.00 87.31 82 SER A O 1
ATOM 673 N N . ILE A 1 83 ? 10.495 -0.536 -13.558 1.00 90.00 83 ILE A N 1
ATOM 674 C CA . ILE A 1 83 ? 9.618 0.606 -13.270 1.00 90.00 83 ILE A CA 1
ATOM 675 C C . ILE A 1 83 ? 8.418 0.182 -12.416 1.00 90.00 83 ILE A C 1
ATOM 677 O O . ILE A 1 83 ? 8.000 0.942 -11.551 1.00 90.00 83 ILE A O 1
ATOM 681 N N . PHE A 1 84 ? 7.853 -1.010 -12.629 1.00 86.69 84 PHE A N 1
ATOM 682 C CA . PHE A 1 84 ? 6.571 -1.397 -12.021 1.00 86.69 84 PHE A CA 1
ATOM 683 C C . PHE A 1 84 ? 6.686 -2.211 -10.724 1.00 86.69 84 PHE A C 1
ATOM 685 O O . PHE A 1 84 ? 5.794 -2.122 -9.876 1.00 86.69 84 PHE A O 1
ATOM 692 N N . ILE A 1 85 ? 7.740 -3.008 -10.525 1.00 86.81 85 ILE A N 1
ATOM 693 C CA . ILE A 1 85 ? 7.883 -3.837 -9.314 1.00 86.81 85 ILE A CA 1
ATOM 694 C C . ILE A 1 85 ? 8.161 -2.986 -8.062 1.00 86.81 85 ILE A C 1
ATOM 696 O O . ILE A 1 85 ? 7.423 -3.141 -7.082 1.00 86.81 85 ILE A O 1
ATOM 700 N N . PRO A 1 86 ? 9.153 -2.071 -8.044 1.00 90.19 86 PRO A N 1
ATOM 701 C CA . PRO A 1 86 ? 9.467 -1.315 -6.830 1.00 90.19 86 PRO A CA 1
ATOM 702 C C . PRO A 1 86 ? 8.292 -0.476 -6.292 1.00 90.19 86 PRO A C 1
ATOM 704 O O . PRO A 1 86 ? 8.050 -0.532 -5.084 1.00 90.19 86 PRO A O 1
ATOM 707 N N . PRO A 1 87 ? 7.494 0.226 -7.127 1.00 90.56 87 PRO A N 1
ATOM 708 C CA . PRO A 1 87 ? 6.309 0.950 -6.661 1.00 90.56 87 PRO A CA 1
ATOM 709 C C . PRO A 1 87 ? 5.255 0.048 -6.027 1.00 90.56 87 PRO A C 1
ATOM 711 O O . PRO A 1 87 ? 4.663 0.422 -5.020 1.00 90.56 87 PRO A O 1
ATOM 714 N N . ASN A 1 88 ? 5.043 -1.156 -6.570 1.00 88.19 88 ASN A N 1
ATOM 715 C CA . ASN A 1 88 ? 4.116 -2.126 -5.984 1.00 88.19 88 ASN A CA 1
ATOM 716 C C . ASN A 1 88 ? 4.552 -2.537 -4.570 1.00 88.19 88 ASN A C 1
ATOM 718 O O . ASN A 1 88 ? 3.731 -2.543 -3.652 1.00 88.19 88 ASN A O 1
ATOM 722 N N . ILE A 1 89 ? 5.843 -2.837 -4.385 1.00 88.88 89 ILE A N 1
ATOM 723 C CA . ILE A 1 89 ? 6.405 -3.197 -3.075 1.00 88.88 89 ILE A CA 1
ATOM 724 C C . ILE A 1 89 ? 6.290 -2.015 -2.106 1.00 88.88 89 ILE A C 1
ATOM 726 O O . ILE A 1 89 ? 5.794 -2.183 -0.992 1.00 88.88 89 ILE A O 1
ATOM 730 N N . ALA A 1 90 ? 6.702 -0.819 -2.531 1.00 89.94 90 ALA A N 1
ATOM 731 C CA . ALA A 1 90 ? 6.675 0.381 -1.699 1.00 89.94 90 ALA A CA 1
ATOM 732 C C . ALA A 1 90 ? 5.250 0.737 -1.249 1.00 89.94 90 ALA A C 1
ATOM 734 O O . ALA A 1 90 ? 5.009 0.944 -0.060 1.00 89.94 90 ALA A O 1
ATOM 735 N N . ALA A 1 91 ? 4.290 0.740 -2.176 1.00 89.75 91 ALA A N 1
ATOM 736 C CA . ALA A 1 91 ? 2.899 1.055 -1.875 1.00 89.75 91 ALA A CA 1
ATOM 737 C C . ALA A 1 91 ? 2.259 -0.011 -0.963 1.00 89.75 91 ALA A C 1
ATOM 739 O O . ALA A 1 91 ? 1.516 0.326 -0.038 1.00 89.75 91 ALA A O 1
ATOM 740 N N . TYR A 1 92 ? 2.594 -1.294 -1.151 1.00 90.06 92 TYR A N 1
ATOM 741 C CA . TYR A 1 92 ? 2.167 -2.362 -0.244 1.00 90.06 92 TYR A CA 1
ATOM 742 C C . TYR A 1 92 ? 2.707 -2.154 1.178 1.00 90.06 92 TYR A C 1
ATOM 744 O O . TYR A 1 92 ? 1.928 -2.155 2.133 1.00 90.06 92 TYR A O 1
ATOM 752 N N . LEU A 1 93 ? 4.016 -1.933 1.330 1.00 91.81 93 LEU A N 1
ATOM 753 C CA . LEU A 1 93 ? 4.639 -1.697 2.636 1.00 91.81 93 LEU A CA 1
ATOM 754 C C . LEU A 1 93 ? 4.046 -0.469 3.332 1.00 91.81 93 LEU A C 1
ATOM 756 O O . LEU A 1 93 ? 3.733 -0.536 4.521 1.00 91.81 93 LEU A O 1
ATOM 760 N N . PHE A 1 94 ? 3.821 0.615 2.584 1.00 91.94 94 PHE A N 1
ATOM 761 C CA . PHE A 1 94 ? 3.140 1.804 3.086 1.00 91.94 94 PHE A CA 1
ATOM 762 C C . PHE A 1 94 ? 1.748 1.468 3.628 1.00 91.94 94 PHE A C 1
ATOM 764 O O . PHE A 1 94 ? 1.432 1.852 4.749 1.00 91.94 94 PHE A O 1
ATOM 771 N N . SER A 1 95 ? 0.938 0.711 2.879 1.00 92.75 95 SER A N 1
ATOM 772 C CA . SER A 1 95 ? -0.423 0.363 3.308 1.00 92.75 95 SER A CA 1
ATOM 773 C C . SER A 1 95 ? -0.449 -0.425 4.623 1.00 92.75 95 SER A C 1
ATOM 775 O O . SER A 1 95 ? -1.254 -0.115 5.496 1.00 92.75 95 SER A O 1
ATOM 777 N N . VAL A 1 96 ? 0.477 -1.378 4.796 1.00 92.06 96 VAL A N 1
ATOM 778 C CA . VAL A 1 96 ? 0.611 -2.201 6.012 1.00 92.06 96 VAL A CA 1
ATOM 779 C C . VAL A 1 96 ? 1.094 -1.372 7.199 1.00 92.06 96 VAL A C 1
ATOM 781 O O . VAL A 1 96 ? 0.686 -1.594 8.337 1.00 92.06 96 VAL A O 1
ATOM 784 N N . PHE A 1 97 ? 2.000 -0.427 6.961 1.00 93.94 97 PHE A N 1
ATOM 785 C CA . PHE A 1 97 ? 2.452 0.477 8.010 1.00 93.94 97 PHE A CA 1
ATOM 786 C C . PHE A 1 97 ? 1.335 1.443 8.426 1.00 93.94 97 PHE A C 1
ATOM 788 O O . PHE A 1 97 ? 1.062 1.601 9.616 1.00 93.94 97 PHE A O 1
ATOM 795 N N . ALA A 1 98 ? 0.661 2.050 7.448 1.00 94.00 98 ALA A N 1
ATOM 796 C CA . ALA A 1 98 ? -0.398 3.024 7.665 1.00 94.00 98 ALA A CA 1
ATOM 797 C C . ALA A 1 98 ? -1.607 2.414 8.384 1.00 94.00 98 ALA A C 1
ATOM 799 O O . ALA A 1 98 ? -2.131 3.040 9.302 1.00 94.00 98 ALA A O 1
ATOM 800 N N . SER A 1 99 ? -2.016 1.189 8.037 1.00 94.44 99 SER A N 1
ATOM 801 C CA . SER A 1 99 ? -3.116 0.488 8.713 1.00 94.44 99 SER A CA 1
ATOM 802 C C . SER A 1 99 ? -2.805 0.227 10.188 1.00 94.44 99 SER A C 1
ATOM 804 O O . SER A 1 99 ? -3.592 0.589 11.062 1.00 94.44 99 SER A O 1
ATOM 806 N N . LYS A 1 100 ? -1.619 -0.311 10.496 1.00 94.44 100 LYS A N 1
ATOM 807 C CA . LYS A 1 100 ? -1.179 -0.547 11.881 1.00 94.44 100 LYS A CA 1
ATOM 808 C C . LYS A 1 100 ? -1.063 0.748 12.676 1.00 94.44 100 LYS A C 1
ATOM 810 O O . LYS A 1 100 ? -1.474 0.807 13.836 1.00 94.44 100 LYS A O 1
ATOM 815 N N . TYR A 1 101 ? -0.517 1.792 12.058 1.00 95.06 101 TYR A N 1
ATOM 816 C CA . TYR A 1 101 ? -0.425 3.105 12.683 1.00 95.06 101 TYR A CA 1
ATOM 817 C C . TYR A 1 101 ? -1.814 3.684 12.971 1.00 95.06 101 TYR A C 1
ATOM 819 O O . TYR A 1 101 ? -2.057 4.162 14.077 1.00 95.06 101 TYR A O 1
ATOM 827 N N . ALA A 1 102 ? -2.741 3.583 12.016 1.00 94.50 102 ALA A N 1
ATOM 828 C CA . ALA A 1 102 ? -4.118 4.032 12.166 1.00 94.50 102 ALA A CA 1
ATOM 829 C C . ALA A 1 102 ? -4.855 3.307 13.294 1.00 94.50 102 ALA A C 1
ATOM 831 O O . ALA A 1 102 ? -5.552 3.956 14.070 1.00 94.50 102 ALA A O 1
ATOM 832 N N . VAL A 1 103 ? -4.669 1.991 13.430 1.00 95.25 103 VAL A N 1
ATOM 833 C CA . VAL A 1 103 ? -5.229 1.215 14.545 1.00 95.25 103 VAL A CA 1
ATOM 834 C C . VAL A 1 103 ? -4.690 1.723 15.883 1.00 95.25 103 VAL A C 1
ATOM 836 O O . VAL A 1 103 ? -5.464 2.045 16.783 1.00 95.25 103 VAL A O 1
ATOM 839 N N . ASN A 1 104 ? -3.368 1.860 16.015 1.00 95.06 104 ASN A N 1
ATOM 840 C CA . ASN A 1 104 ? -2.747 2.341 17.253 1.00 95.06 104 ASN A CA 1
ATOM 841 C C . ASN A 1 104 ? -3.184 3.768 17.605 1.00 95.06 104 ASN A C 1
ATOM 843 O O . ASN A 1 104 ? -3.492 4.062 18.762 1.00 95.06 104 ASN A O 1
ATOM 847 N N . TYR A 1 105 ? -3.227 4.652 16.609 1.00 94.69 105 TYR A N 1
ATOM 848 C CA . TYR A 1 105 ? -3.710 6.018 16.767 1.00 94.69 105 TYR A CA 1
ATOM 849 C C . TYR A 1 105 ? -5.181 6.039 17.187 1.00 94.69 105 TYR A C 1
ATOM 851 O O . TYR A 1 105 ? -5.532 6.720 18.150 1.00 94.69 105 TYR A O 1
ATOM 859 N N . GLY A 1 106 ? -6.022 5.259 16.505 1.00 93.56 106 GLY A N 1
ATOM 860 C CA . GLY A 1 106 ? -7.447 5.165 16.779 1.00 93.56 106 GLY A CA 1
ATOM 861 C C . GLY A 1 106 ? -7.730 4.670 18.195 1.00 93.56 106 GLY A C 1
ATOM 862 O O . GLY A 1 106 ? -8.565 5.255 18.874 1.00 93.56 106 GLY A O 1
ATOM 863 N N . LEU A 1 107 ? -7.000 3.658 18.674 1.00 93.56 107 LEU A N 1
ATOM 864 C CA . LEU A 1 107 ? -7.109 3.178 20.056 1.00 93.56 107 LEU A CA 1
ATOM 865 C C . LEU A 1 107 ? -6.675 4.249 21.060 1.00 93.56 107 LEU A C 1
ATOM 867 O O . LEU A 1 107 ? -7.379 4.510 22.029 1.00 93.56 107 LEU A O 1
ATOM 871 N N . LYS A 1 108 ? -5.531 4.902 20.819 1.00 94.81 108 LYS A N 1
ATOM 872 C CA . LYS A 1 108 ? -4.986 5.938 21.713 1.00 94.81 108 LYS A CA 1
ATOM 873 C C . LYS A 1 108 ? -5.893 7.167 21.819 1.00 94.81 108 LYS A C 1
ATOM 875 O O . LYS A 1 108 ? -5.843 7.881 22.816 1.00 94.81 108 LYS A O 1
ATOM 880 N N . LYS A 1 109 ? -6.662 7.452 20.770 1.00 93.69 109 LYS A N 1
ATOM 881 C CA . LYS A 1 109 ? -7.595 8.582 20.696 1.00 93.69 109 LYS A CA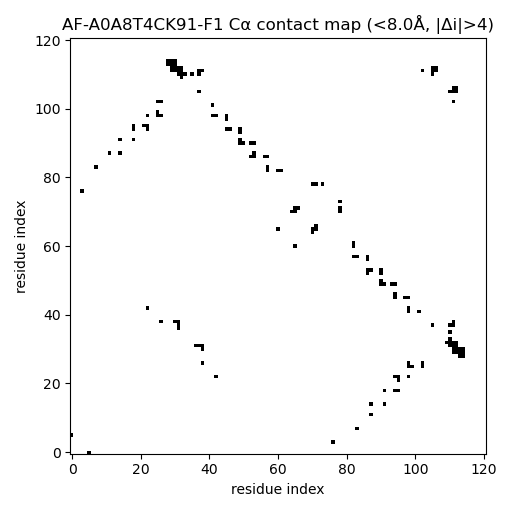 1
ATOM 882 C C . LYS A 1 109 ? -9.043 8.191 20.968 1.00 93.69 109 LYS A C 1
ATOM 884 O O . LYS A 1 109 ? -9.913 9.028 20.764 1.00 93.69 109 LYS A O 1
ATOM 889 N N . GLU A 1 110 ? -9.289 6.950 21.391 1.00 91.81 110 GLU A N 1
ATOM 890 C CA . GLU A 1 110 ? -10.637 6.426 21.645 1.00 91.81 110 GLU A CA 1
ATOM 891 C C . GLU A 1 110 ? -11.572 6.581 20.431 1.00 91.81 110 GLU A C 1
ATOM 893 O O . GLU A 1 110 ? -12.784 6.700 20.562 1.00 91.81 110 GLU A O 1
ATOM 898 N N . LEU A 1 111 ? -11.010 6.578 19.218 1.00 91.88 111 LEU A N 1
ATOM 899 C CA . LEU A 1 111 ? -11.768 6.610 17.966 1.00 91.88 111 LEU A CA 1
ATOM 900 C C . LEU A 1 111 ? -12.251 5.209 17.592 1.00 91.88 111 LEU A C 1
ATOM 902 O O . LEU A 1 111 ? -13.320 5.051 17.011 1.00 91.88 111 LEU A O 1
ATOM 906 N N . ILE A 1 112 ? -11.484 4.185 17.947 1.00 92.94 112 ILE A N 1
ATOM 907 C CA . ILE A 1 112 ? -11.888 2.789 17.804 1.00 92.94 112 ILE A CA 1
ATOM 908 C C . ILE A 1 112 ? -11.721 2.083 19.138 1.00 92.94 112 ILE A C 1
ATOM 910 O O . ILE A 1 112 ? -10.874 2.449 19.954 1.00 92.94 112 ILE A O 1
ATOM 914 N N . LYS A 1 113 ? -12.493 1.023 19.329 1.00 92.06 113 LYS A N 1
ATOM 915 C CA . LYS A 1 113 ? -12.332 0.083 20.435 1.00 92.06 113 LYS A CA 1
ATOM 916 C C . LYS A 1 113 ? -12.206 -1.329 19.890 1.00 92.06 113 LYS A C 1
ATOM 918 O O . LYS A 1 113 ? -12.598 -1.609 18.758 1.00 92.06 113 LYS A O 1
ATOM 923 N N . LYS A 1 114 ? -11.631 -2.223 20.691 1.00 91.62 114 LYS A N 1
ATOM 924 C CA . LYS A 1 114 ? -11.649 -3.654 20.377 1.00 91.62 114 LYS A CA 1
ATOM 925 C C . LYS A 1 114 ? -13.096 -4.139 20.399 1.00 91.62 114 LYS A C 1
ATOM 927 O O . LYS A 1 114 ? -13.853 -3.744 21.284 1.00 91.62 114 LYS A O 1
ATOM 932 N N . ARG A 1 115 ? -13.467 -4.970 19.428 1.00 85.00 115 ARG A N 1
ATOM 933 C CA . ARG A 1 115 ? -14.793 -5.586 19.381 1.00 85.00 115 ARG A CA 1
ATOM 934 C C . ARG A 1 115 ? -14.929 -6.572 20.545 1.00 85.00 115 ARG A C 1
ATOM 936 O O . ARG A 1 115 ? -14.044 -7.400 20.764 1.00 85.00 115 ARG A O 1
ATOM 943 N N . ASP A 1 116 ? -16.030 -6.487 21.289 1.00 75.88 116 ASP A N 1
ATOM 944 C CA . ASP A 1 116 ? -16.330 -7.440 22.359 1.00 75.88 116 ASP A CA 1
ATOM 945 C C . ASP A 1 116 ? -16.734 -8.792 21.755 1.00 75.88 116 ASP A C 1
ATOM 947 O O . ASP A 1 116 ? -17.831 -8.941 21.220 1.00 75.88 116 ASP A O 1
ATOM 951 N N . VAL A 1 117 ? -15.874 -9.804 21.901 1.00 64.12 117 VAL A N 1
ATOM 952 C CA . VAL A 1 117 ? -16.092 -11.177 21.390 1.00 64.12 117 VAL A CA 1
ATOM 953 C C . VAL A 1 117 ? -17.384 -11.816 21.938 1.00 64.12 117 VAL A C 1
ATOM 955 O O . VAL A 1 117 ? -17.935 -12.731 21.342 1.00 64.12 117 VAL A O 1
ATOM 958 N N . LYS A 1 118 ? -17.921 -11.312 23.058 1.00 55.53 118 LYS A N 1
ATOM 959 C CA . LYS A 1 118 ? -19.152 -11.822 23.689 1.00 55.53 118 LYS A CA 1
ATOM 960 C C . LYS A 1 118 ? -20.459 -11.455 22.974 1.00 55.53 118 LYS A C 1
ATOM 962 O O . LYS A 1 118 ? -21.492 -11.982 23.366 1.00 55.53 118 LYS A O 1
ATOM 967 N N . LYS A 1 119 ? -20.454 -10.551 21.988 1.00 50.69 119 LYS A N 1
ATOM 968 C CA . LYS A 1 119 ? -21.684 -10.097 21.305 1.00 50.69 119 LYS A CA 1
ATOM 969 C C . LYS A 1 119 ? -22.037 -10.881 20.034 1.00 50.69 119 LYS A C 1
ATOM 971 O O . LYS A 1 119 ? -23.038 -10.558 19.408 1.00 50.69 119 LYS A O 1
ATOM 976 N N . GLU A 1 120 ? -21.234 -11.874 19.656 1.00 47.91 120 GLU A N 1
ATOM 977 C CA . GLU A 1 120 ? -21.422 -12.669 18.430 1.00 47.91 120 GLU A CA 1
ATOM 978 C C . GLU A 1 120 ? -21.912 -14.116 18.703 1.00 47.91 120 GLU A C 1
ATOM 980 O O . GLU A 1 120 ? -21.733 -14.979 17.846 1.00 47.91 120 GLU A O 1
ATOM 985 N N . ILE A 1 121 ? -22.527 -14.395 19.869 1.00 42.91 121 ILE A N 1
ATOM 986 C CA . ILE A 1 121 ? -23.198 -15.683 20.180 1.00 42.91 121 ILE A CA 1
ATOM 987 C C . ILE A 1 121 ? -24.714 -15.500 20.170 1.00 42.91 121 ILE A C 1
ATOM 989 O O . ILE A 1 121 ? -25.183 -14.586 20.885 1.00 42.91 121 ILE A O 1
#

Sequence (121 aa):
MNIVAIMVLVILLLSFRKVCRNMANDFSGYENFQNNKFIDITQSFILIFYAILWFVFIAFLGKGLSTFEVFQSQIPEVKILSIFIPPNIAAYLFSVFASKYAVNYGLKKELIKKRDVKKEI

Radius of gyration: 18.75 Å; Cα contacts (8 Å, |Δi|>4): 84; chains: 1; bounding box: 46×25×50 Å

Solvent-accessible surface area (backbone atoms only — not comparable to full-atom values): 6667 Å² total; per-residue (Å²): 133,60,70,67,60,53,52,54,50,51,51,49,52,52,50,50,53,48,47,54,51,49,46,50,57,74,48,63,62,44,40,54,33,93,83,47,62,54,64,66,52,50,53,50,50,46,52,53,48,35,54,50,48,31,55,53,42,31,54,48,40,51,58,58,46,64,74,35,68,76,54,64,72,46,58,71,68,59,49,49,49,68,33,54,49,59,26,53,54,51,31,47,53,48,45,59,50,50,47,55,50,49,52,54,50,26,49,77,66,59,42,31,42,72,55,66,79,82,75,82,118

Organism: Methanococcus maripaludis (NCBI:txid39152)